Protein AF-H2ERY4-F1 (afdb_monomer_lite)

Sequence (128 aa):
MHYSKQFILDTVNGWHYPTLANTSNGTATITVQSLHVNPTVDTAYTSGDATITGGTCTTMSSVSAFKTCTYEIESQGGIGALHLTDNETISINKPTPTPETSGGGEEGGSLGFLSLIGLLGLGVIRRK

Radius of gyration: 26.28 Å; chains: 1; bounding box: 63×38×70 Å

Foldseek 3Di:
DVVVLVCQQVVVQAKDWAQEDEDDPQKDKTKIFGSHQAWAAAPKDKFDFKDFPDWFRVVDRTHGHGRMIITMIGGPLDWMWIPSDPPRIHIYNDDDDDPPPDPDDPDDDDPPPVVVVVVVVVVVVPPD

pLDDT: mean 85.94, std 17.54, range [39.59, 98.69]

Organism: Aliivibrio fischeri (NCBI:txid668)

Secondary structure (DSSP, 8-state):
-HHHHHHHHHHH-SEE--SEE--BTTEEEEEEEE--SS-B----EEEES-EEEE-STTT-S-B-TT-EEEEEEE-SSS-EEEEEETTEEEEESPPPPPPP------------THHHHHHHHHHHTT--

Structure (mmCIF, N/CA/C/O backbone):
data_AF-H2ERY4-F1
#
_entry.id   AF-H2ERY4-F1
#
loop_
_atom_site.group_PDB
_atom_site.id
_atom_site.type_symbol
_atom_site.label_atom_id
_atom_site.label_alt_id
_atom_site.label_comp_id
_atom_site.label_asym_id
_at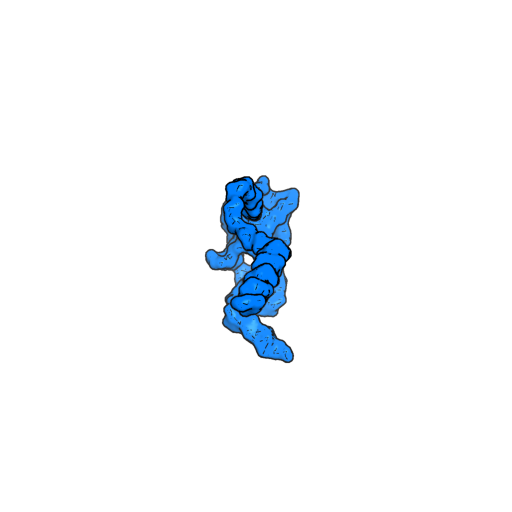om_site.label_entity_id
_atom_site.label_seq_id
_atom_site.pdbx_PDB_ins_code
_atom_site.Cartn_x
_atom_site.Cartn_y
_atom_site.Cartn_z
_atom_site.occupancy
_atom_site.B_iso_or_equiv
_atom_site.auth_seq_id
_atom_site.auth_comp_id
_atom_site.auth_asym_id
_atom_site.auth_atom_id
_atom_site.pdbx_PDB_model_num
ATOM 1 N N . MET A 1 1 ? 23.404 13.351 -11.170 1.00 56.34 1 MET A N 1
ATOM 2 C CA . MET A 1 1 ? 22.640 12.809 -10.020 1.00 56.34 1 MET A CA 1
ATOM 3 C C . MET A 1 1 ? 22.164 11.365 -10.281 1.00 56.34 1 MET A C 1
ATOM 5 O O . MET A 1 1 ? 21.031 11.034 -9.963 1.00 56.34 1 MET A O 1
ATOM 9 N N . HIS A 1 2 ? 22.989 10.482 -10.866 1.00 61.56 2 HIS A N 1
ATOM 10 C CA . HIS A 1 2 ? 22.560 9.101 -11.178 1.00 61.56 2 HIS A CA 1
ATOM 11 C C . HIS A 1 2 ? 22.808 8.117 -10.026 1.00 61.56 2 HIS A C 1
ATOM 13 O O . HIS A 1 2 ? 22.029 7.186 -9.849 1.00 61.56 2 HIS A O 1
ATOM 19 N N . TYR A 1 3 ? 23.823 8.375 -9.196 1.00 79.38 3 TYR A N 1
ATOM 20 C CA . TYR A 1 3 ? 24.193 7.499 -8.084 1.00 79.38 3 TYR A CA 1
ATOM 21 C C . TYR A 1 3 ? 23.100 7.379 -7.018 1.00 79.38 3 TYR A C 1
ATOM 23 O O . TYR A 1 3 ? 22.742 6.269 -6.651 1.00 79.38 3 TYR A O 1
ATOM 31 N N . SER A 1 4 ? 22.508 8.492 -6.575 1.00 86.25 4 SER A N 1
ATOM 32 C CA . SER A 1 4 ? 21.470 8.467 -5.534 1.00 86.25 4 SER A CA 1
ATOM 33 C C . SER A 1 4 ? 20.192 7.763 -5.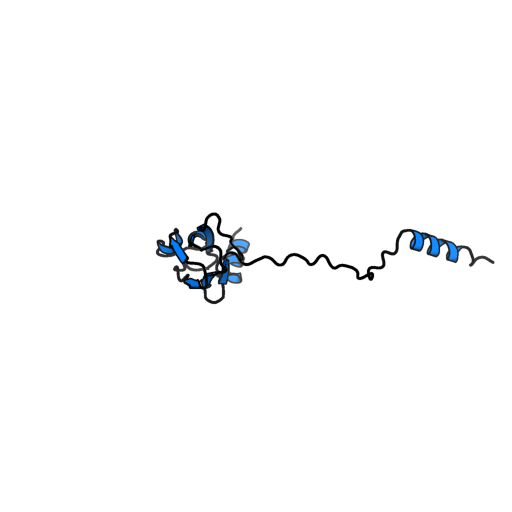994 1.00 86.25 4 SER A C 1
ATOM 35 O O . SER A 1 4 ? 19.583 7.038 -5.218 1.00 86.25 4 SER A O 1
ATOM 37 N N . LYS A 1 5 ? 19.805 7.935 -7.266 1.00 87.69 5 LYS A N 1
ATOM 38 C CA . LYS A 1 5 ? 18.637 7.257 -7.846 1.00 87.69 5 LYS A CA 1
ATOM 39 C C . LYS A 1 5 ? 18.846 5.745 -7.878 1.00 87.69 5 LYS A C 1
ATOM 41 O O . LYS A 1 5 ? 17.978 5.007 -7.429 1.00 87.69 5 LYS A O 1
ATOM 46 N N . GLN A 1 6 ? 19.982 5.309 -8.420 1.00 87.81 6 GLN A N 1
ATOM 47 C CA . GLN A 1 6 ? 20.281 3.888 -8.558 1.00 87.81 6 GLN A CA 1
ATOM 48 C C . GLN A 1 6 ? 20.425 3.225 -7.186 1.00 87.81 6 GLN A C 1
ATOM 50 O O . GLN A 1 6 ? 19.827 2.186 -6.948 1.00 87.81 6 GLN A O 1
ATOM 55 N N . PHE A 1 7 ? 21.102 3.895 -6.249 1.00 91.25 7 PHE A N 1
ATOM 56 C CA . PHE A 1 7 ? 21.236 3.428 -4.872 1.00 91.25 7 PHE A CA 1
ATOM 57 C C . PHE A 1 7 ? 19.882 3.163 -4.202 1.00 91.25 7 PHE A C 1
ATOM 59 O O . PHE A 1 7 ? 19.719 2.128 -3.564 1.00 91.25 7 PHE A O 1
ATOM 66 N N . ILE A 1 8 ? 18.905 4.067 -4.356 1.00 91.31 8 ILE A N 1
ATOM 67 C CA . ILE A 1 8 ? 17.565 3.881 -3.777 1.00 91.31 8 ILE A CA 1
ATOM 68 C C . ILE A 1 8 ? 16.882 2.646 -4.369 1.00 91.31 8 ILE A C 1
ATOM 70 O O . ILE A 1 8 ? 16.342 1.843 -3.612 1.00 91.31 8 ILE A O 1
ATOM 74 N N . LEU A 1 9 ? 16.921 2.484 -5.695 1.00 92.19 9 LEU A N 1
ATOM 75 C CA . LEU A 1 9 ? 16.291 1.336 -6.349 1.00 92.19 9 LEU A CA 1
ATOM 76 C C . LEU A 1 9 ? 16.950 0.016 -5.946 1.00 92.19 9 LEU A C 1
ATOM 78 O O . LEU A 1 9 ? 16.242 -0.939 -5.657 1.00 92.19 9 LEU A O 1
ATOM 82 N N . ASP A 1 10 ? 18.280 -0.023 -5.875 1.00 91.69 10 ASP A N 1
ATOM 83 C CA . ASP A 1 10 ? 19.024 -1.245 -5.554 1.00 91.69 10 ASP A CA 1
ATOM 84 C C . ASP A 1 10 ? 18.925 -1.620 -4.069 1.00 91.69 10 ASP A C 1
ATOM 86 O O . ASP A 1 10 ? 18.960 -2.799 -3.726 1.00 91.69 10 ASP A O 1
ATOM 90 N N . THR A 1 11 ? 18.811 -0.623 -3.184 1.00 93.31 11 THR A N 1
ATOM 91 C CA . THR A 1 11 ? 18.794 -0.839 -1.728 1.00 93.31 11 THR A CA 1
ATOM 92 C C . THR A 1 11 ? 17.394 -1.124 -1.200 1.00 93.31 11 THR A C 1
ATOM 94 O O . THR A 1 11 ? 17.242 -1.962 -0.317 1.00 93.31 11 THR A O 1
ATOM 97 N N . VAL A 1 12 ? 16.378 -0.406 -1.693 1.00 94.00 12 VAL A N 1
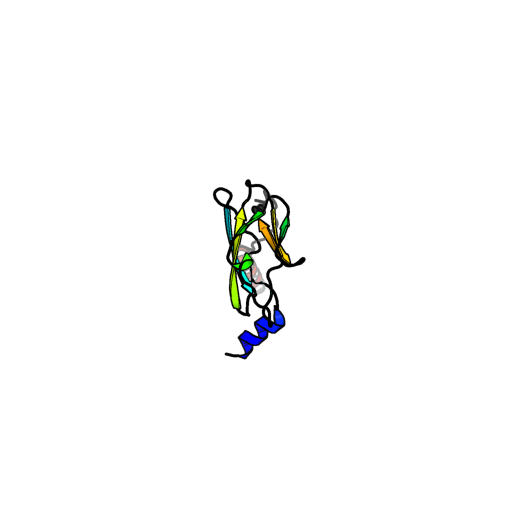ATOM 98 C CA . VAL A 1 12 ? 14.997 -0.570 -1.216 1.00 94.00 12 VAL A CA 1
ATOM 99 C C . VAL A 1 12 ? 14.281 -1.648 -2.018 1.00 94.00 12 VAL A C 1
ATOM 101 O O . VAL A 1 12 ? 13.737 -2.568 -1.420 1.00 94.00 12 VAL A O 1
ATOM 104 N N . ASN A 1 13 ? 14.288 -1.532 -3.352 1.00 95.19 13 ASN A N 1
ATOM 105 C CA . ASN A 1 13 ? 13.637 -2.454 -4.288 1.00 95.19 13 ASN A CA 1
ATOM 106 C C . ASN A 1 13 ? 12.250 -2.949 -3.818 1.00 95.19 13 ASN A C 1
ATOM 108 O O . ASN A 1 13 ? 11.986 -4.150 -3.802 1.00 95.19 13 ASN A O 1
ATOM 112 N N . GLY A 1 14 ? 11.395 -2.015 -3.400 1.00 95.94 14 GLY A N 1
ATOM 113 C CA . GLY A 1 14 ? 10.114 -2.300 -2.753 1.00 95.94 14 GLY A CA 1
ATOM 114 C C . GLY A 1 14 ? 9.121 -1.156 -2.919 1.00 95.94 14 GLY A C 1
ATOM 115 O O . GLY A 1 14 ? 9.310 -0.258 -3.749 1.00 95.94 14 GLY A O 1
ATOM 116 N N . TRP A 1 15 ? 8.061 -1.154 -2.122 1.00 97.38 15 TRP A N 1
ATOM 117 C CA . TRP A 1 15 ? 7.100 -0.061 -2.074 1.00 97.38 15 TRP A CA 1
ATOM 118 C C . TRP A 1 15 ? 7.509 0.999 -1.048 1.00 97.38 15 TRP A C 1
ATOM 120 O O . TRP A 1 15 ? 7.956 0.709 0.058 1.00 97.38 15 TRP A O 1
ATOM 130 N N . HIS A 1 16 ? 7.282 2.265 -1.386 1.00 97.50 16 HIS A N 1
ATOM 131 C CA . HIS A 1 16 ? 7.251 3.360 -0.424 1.00 97.50 16 HIS A CA 1
ATOM 132 C C . HIS A 1 16 ? 5.799 3.746 -0.134 1.00 97.50 16 HIS A C 1
ATOM 134 O O . HIS A 1 16 ? 5.029 4.023 -1.057 1.00 97.50 16 HIS A O 1
ATOM 140 N N . TYR A 1 17 ? 5.423 3.736 1.144 1.00 98.19 17 TYR A N 1
ATOM 141 C CA . TYR A 1 17 ? 4.035 3.843 1.584 1.00 98.19 17 TYR A CA 1
ATOM 142 C C . TYR A 1 17 ? 3.934 4.334 3.040 1.00 98.19 17 TYR A C 1
ATOM 144 O O . TYR A 1 17 ? 4.898 4.209 3.803 1.00 98.19 17 TYR A O 1
ATOM 152 N N . PRO A 1 18 ? 2.780 4.887 3.458 1.00 97.88 18 PRO A N 1
ATOM 153 C CA . PRO A 1 18 ? 2.516 5.170 4.866 1.00 97.88 18 PRO A CA 1
ATOM 154 C C . PRO A 1 18 ? 2.274 3.872 5.642 1.00 97.88 18 PRO A C 1
ATOM 156 O O . PRO A 1 18 ? 1.535 3.011 5.187 1.00 97.88 18 PRO A O 1
ATOM 159 N N . THR A 1 19 ? 2.830 3.735 6.844 1.00 96.81 19 THR A N 1
ATOM 160 C CA . THR A 1 19 ? 2.632 2.532 7.680 1.00 96.81 19 THR A CA 1
ATOM 161 C C . THR A 1 19 ? 1.283 2.504 8.405 1.00 96.81 19 THR A C 1
ATOM 163 O O . THR A 1 19 ? 0.829 1.443 8.837 1.00 96.81 19 THR A O 1
ATOM 166 N N . LEU A 1 20 ? 0.628 3.661 8.528 1.00 97.38 20 LEU A N 1
ATOM 167 C CA . LEU A 1 20 ? -0.686 3.842 9.137 1.00 97.38 20 LEU A CA 1
ATOM 168 C C . LEU A 1 20 ? -1.525 4.783 8.270 1.00 97.38 20 LEU A C 1
ATOM 170 O O . LEU A 1 20 ? -1.068 5.869 7.911 1.00 97.38 20 LEU A O 1
ATOM 174 N N . ALA A 1 21 ? -2.762 4.389 7.994 1.00 97.62 21 ALA A N 1
ATOM 175 C CA . ALA A 1 21 ? -3.787 5.234 7.403 1.00 97.62 21 ALA A CA 1
ATOM 176 C C . ALA A 1 21 ? -5.062 5.172 8.252 1.00 97.62 21 ALA A C 1
ATOM 178 O O . ALA A 1 21 ? -5.385 4.141 8.838 1.00 97.62 21 ALA A O 1
ATOM 179 N N . ASN A 1 22 ? -5.789 6.284 8.315 1.00 97.62 22 ASN A N 1
ATOM 180 C CA . ASN A 1 22 ? -7.074 6.358 9.001 1.00 97.62 22 ASN A CA 1
ATOM 181 C C . ASN A 1 22 ? -8.160 6.703 7.991 1.00 97.62 22 ASN A C 1
ATOM 183 O O . ASN A 1 22 ? -7.963 7.574 7.141 1.00 97.62 22 ASN A O 1
ATOM 187 N N . THR A 1 23 ? -9.304 6.044 8.104 1.00 97.00 23 THR A N 1
ATOM 188 C CA . THR A 1 23 ? -10.481 6.374 7.309 1.00 97.00 23 THR A CA 1
ATOM 189 C C . THR A 1 23 ? -11.214 7.570 7.896 1.00 97.00 23 THR A C 1
ATOM 191 O O . THR A 1 23 ? -11.376 7.678 9.111 1.00 97.00 23 THR A O 1
ATOM 194 N N . SER A 1 24 ? -11.711 8.446 7.027 1.00 96.12 24 SER A N 1
ATOM 195 C CA . SER A 1 24 ? -12.642 9.517 7.370 1.00 96.12 24 SER A CA 1
ATOM 196 C C . SER A 1 24 ? -13.972 9.231 6.684 1.00 96.12 24 SER A C 1
ATOM 198 O O . SER A 1 24 ? -14.005 8.955 5.486 1.00 96.12 24 SER A O 1
ATOM 200 N N . ASN A 1 25 ? -15.069 9.238 7.446 1.00 95.44 25 ASN A N 1
ATOM 201 C CA . ASN A 1 25 ? -16.395 8.836 6.956 1.00 95.44 25 ASN A CA 1
ATOM 202 C C . ASN A 1 25 ? -16.384 7.460 6.255 1.00 95.44 25 ASN A C 1
ATOM 204 O O . ASN A 1 25 ? -17.011 7.283 5.217 1.00 95.44 25 ASN A O 1
ATOM 208 N N . GLY A 1 26 ? -15.619 6.509 6.802 1.00 96.81 26 GLY A N 1
ATOM 209 C CA . GLY A 1 26 ? -15.521 5.138 6.293 1.00 96.81 26 GLY A CA 1
ATOM 210 C C . GLY A 1 26 ? -14.636 4.947 5.059 1.00 96.81 26 GLY A C 1
ATOM 211 O O . GLY A 1 26 ? -14.543 3.830 4.569 1.00 96.81 26 GLY A O 1
ATOM 212 N N . THR A 1 27 ? -13.952 5.989 4.569 1.00 98.00 27 THR A N 1
ATOM 213 C CA . THR A 1 27 ? -13.099 5.900 3.368 1.00 98.00 27 THR A CA 1
ATOM 214 C C . THR A 1 27 ? -11.690 6.453 3.594 1.00 98.00 27 THR A C 1
ATOM 216 O O . THR A 1 27 ? -11.484 7.347 4.418 1.00 98.00 27 THR A O 1
ATOM 219 N N . ALA A 1 28 ? -10.703 5.940 2.861 1.00 98.12 28 ALA A N 1
ATOM 220 C CA . ALA A 1 28 ? -9.358 6.502 2.760 1.00 98.12 28 ALA A CA 1
ATOM 221 C C . ALA A 1 28 ? -8.791 6.324 1.347 1.00 98.12 28 ALA A C 1
ATOM 223 O O . ALA A 1 28 ? -8.998 5.295 0.708 1.00 98.12 28 ALA A O 1
ATOM 224 N N . THR A 1 29 ? -8.001 7.295 0.889 1.00 98.50 29 THR A N 1
ATOM 225 C CA . THR A 1 29 ? -7.180 7.157 -0.321 1.00 98.50 29 THR A CA 1
ATOM 226 C C . THR A 1 29 ? -5.717 7.078 0.082 1.00 98.50 29 THR A C 1
ATOM 228 O O . THR A 1 29 ? -5.172 8.012 0.670 1.00 98.50 29 THR A O 1
ATOM 231 N N . ILE A 1 30 ? -5.068 5.966 -0.243 1.00 98.62 30 ILE A N 1
ATOM 232 C CA . ILE A 1 30 ? -3.676 5.700 0.113 1.00 98.62 30 ILE A CA 1
ATOM 233 C C . ILE A 1 30 ? -2.834 5.804 -1.148 1.00 98.62 30 ILE A C 1
ATOM 235 O O . ILE A 1 30 ? -3.114 5.136 -2.136 1.00 98.62 30 ILE A O 1
ATOM 239 N N . THR A 1 31 ? -1.795 6.636 -1.118 1.00 98.62 31 THR A N 1
ATOM 240 C CA . THR A 1 31 ? -0.829 6.744 -2.218 1.00 98.62 31 THR A CA 1
ATOM 241 C C . THR A 1 31 ? 0.410 5.928 -1.890 1.00 98.62 31 THR A C 1
ATOM 243 O O . THR A 1 31 ? 0.976 6.071 -0.806 1.00 98.62 31 THR A O 1
ATOM 246 N N . VAL A 1 32 ? 0.852 5.115 -2.843 1.00 98.25 32 VAL A N 1
ATOM 247 C CA . VAL A 1 32 ? 2.101 4.352 -2.764 1.00 98.25 32 VAL A CA 1
ATOM 248 C C . VAL A 1 32 ? 3.001 4.708 -3.940 1.00 98.25 32 VAL A C 1
ATOM 250 O O . VAL A 1 32 ? 2.522 5.161 -4.981 1.00 98.25 32 VAL A O 1
ATOM 253 N N . GLN A 1 33 ? 4.306 4.509 -3.787 1.00 98.00 33 GLN A N 1
ATOM 254 C CA . GLN A 1 33 ? 5.298 4.706 -4.841 1.00 98.00 33 GLN A CA 1
ATOM 255 C C . GLN A 1 33 ? 6.125 3.440 -5.035 1.00 98.00 33 GLN A C 1
ATOM 257 O O . GLN A 1 33 ? 6.640 2.880 -4.071 1.00 98.00 33 GLN A O 1
ATOM 262 N N . SER A 1 34 ? 6.307 3.019 -6.285 1.00 97.56 34 SER A N 1
ATOM 263 C CA . SER A 1 34 ? 7.223 1.921 -6.592 1.00 97.56 34 SER A CA 1
ATOM 264 C C . SER A 1 34 ? 8.669 2.405 -6.512 1.00 97.56 34 SER A C 1
ATOM 266 O O . SER A 1 34 ? 9.049 3.347 -7.208 1.00 97.56 34 SER A O 1
ATOM 268 N N . LEU A 1 35 ? 9.491 1.748 -5.698 1.00 97.12 35 LEU A N 1
ATOM 269 C CA . LEU A 1 35 ? 10.951 1.874 -5.686 1.00 97.12 35 LEU A CA 1
ATOM 270 C C . LEU A 1 35 ? 11.624 0.600 -6.220 1.00 97.12 35 LEU A C 1
ATOM 272 O O . LEU A 1 35 ? 12.803 0.371 -5.969 1.00 97.12 35 LEU A O 1
ATOM 276 N N . HIS A 1 36 ? 10.883 -0.219 -6.968 1.00 96.31 36 HIS A N 1
ATOM 277 C CA . HIS A 1 36 ? 11.415 -1.400 -7.633 1.00 96.31 36 HIS A CA 1
ATOM 278 C C . HIS A 1 36 ? 12.296 -1.014 -8.821 1.00 96.31 36 HIS A C 1
ATOM 280 O O . HIS A 1 36 ? 12.009 -0.054 -9.544 1.00 96.31 36 HIS A O 1
ATOM 286 N N . VAL A 1 37 ? 13.340 -1.806 -9.067 1.00 95.44 37 VAL A N 1
ATOM 287 C CA . VAL A 1 37 ? 14.202 -1.640 -10.250 1.00 95.44 37 VAL A CA 1
ATOM 288 C C . VAL A 1 37 ? 13.413 -1.905 -11.541 1.00 95.44 37 VAL A C 1
ATOM 290 O O . VAL A 1 37 ? 13.551 -1.170 -12.520 1.00 95.44 37 VAL A O 1
ATOM 293 N N . ASN A 1 38 ? 12.553 -2.927 -11.527 1.00 95.75 38 ASN A N 1
ATOM 294 C CA . ASN A 1 38 ? 11.715 -3.329 -12.657 1.00 95.75 38 ASN A CA 1
ATOM 295 C C . ASN A 1 38 ? 10.250 -2.914 -12.442 1.00 95.75 38 ASN A C 1
ATOM 297 O O . ASN A 1 38 ? 9.824 -2.763 -11.296 1.00 95.75 38 ASN A O 1
ATOM 301 N N . PRO A 1 39 ? 9.452 -2.753 -13.517 1.00 95.50 39 PRO A N 1
ATOM 302 C CA . PRO A 1 39 ? 8.010 -2.577 -13.386 1.00 95.50 39 PRO A CA 1
ATOM 303 C C . PRO A 1 39 ? 7.387 -3.722 -12.584 1.00 95.50 39 PRO A C 1
ATOM 305 O O . PRO A 1 39 ? 7.668 -4.889 -12.852 1.00 95.50 39 PRO A O 1
ATOM 308 N N . THR A 1 40 ? 6.541 -3.373 -11.620 1.00 95.19 40 THR A N 1
ATOM 309 C CA . THR A 1 40 ? 5.845 -4.333 -10.756 1.00 95.19 40 THR A CA 1
ATOM 310 C C . THR A 1 40 ? 4.344 -4.301 -11.018 1.00 95.19 40 THR A C 1
ATOM 312 O O . THR A 1 40 ? 3.820 -3.282 -11.470 1.00 95.19 40 THR A O 1
ATOM 315 N N . VAL A 1 41 ? 3.657 -5.409 -10.772 1.00 93.62 41 VAL A N 1
ATOM 316 C CA . VAL A 1 41 ? 2.200 -5.524 -10.917 1.00 93.62 41 VAL A CA 1
ATOM 317 C C . VAL A 1 41 ? 1.532 -5.381 -9.554 1.00 93.62 41 VAL A C 1
ATOM 319 O O . VAL A 1 41 ? 2.163 -5.626 -8.528 1.00 93.62 41 VAL A O 1
ATOM 322 N N . ASP A 1 42 ? 0.269 -4.965 -9.543 1.00 92.50 42 ASP A N 1
ATOM 323 C CA . ASP A 1 42 ? -0.519 -4.946 -8.315 1.00 92.50 42 ASP A CA 1
ATOM 324 C C . ASP A 1 42 ? -0.811 -6.382 -7.851 1.00 92.50 42 ASP A C 1
ATOM 326 O O . ASP A 1 42 ? -1.303 -7.216 -8.615 1.00 92.50 42 ASP A O 1
ATOM 330 N N . THR A 1 43 ? -0.478 -6.662 -6.596 1.00 95.12 43 THR A N 1
ATOM 331 C CA . THR A 1 43 ? -0.774 -7.916 -5.894 1.00 95.12 43 THR A CA 1
ATOM 332 C C . THR A 1 43 ? -1.379 -7.648 -4.520 1.00 95.12 43 THR A C 1
ATOM 334 O O . THR A 1 43 ? -1.359 -8.524 -3.654 1.00 95.12 43 THR A O 1
ATOM 337 N N . ALA A 1 44 ? -1.850 -6.423 -4.283 1.00 97.62 44 ALA A N 1
ATOM 338 C CA . ALA A 1 44 ? -2.286 -6.008 -2.971 1.00 97.62 44 ALA A CA 1
ATOM 339 C C . ALA A 1 44 ? -3.577 -6.715 -2.553 1.00 97.62 44 ALA A C 1
ATOM 341 O O . ALA A 1 44 ? -4.464 -7.005 -3.358 1.00 97.62 44 ALA A O 1
ATOM 342 N N . TYR A 1 45 ? -3.695 -6.969 -1.257 1.00 98.38 45 TYR A N 1
ATOM 343 C CA . TYR A 1 45 ? -4.879 -7.568 -0.657 1.00 98.38 45 TYR A CA 1
ATOM 344 C C . TYR A 1 45 ? -5.146 -6.955 0.716 1.00 98.38 45 TYR A C 1
ATOM 346 O O . TYR A 1 45 ? -4.323 -6.231 1.273 1.00 98.38 45 TYR A O 1
ATOM 354 N N . THR A 1 46 ? -6.324 -7.222 1.271 1.00 98.62 46 THR A N 1
ATOM 355 C CA . THR A 1 46 ? -6.739 -6.680 2.571 1.00 98.62 46 THR A CA 1
ATOM 356 C C . THR A 1 46 ? -7.012 -7.775 3.588 1.00 98.62 46 THR A C 1
ATOM 358 O O . THR A 1 46 ? -7.257 -8.931 3.240 1.00 98.62 46 THR A O 1
ATOM 361 N N . SER A 1 47 ? -6.951 -7.403 4.865 1.00 98.56 47 SER A N 1
ATOM 362 C CA . SER A 1 47 ? -7.402 -8.223 5.988 1.00 98.56 47 SER A CA 1
ATOM 363 C C . SER A 1 47 ? -8.061 -7.352 7.068 1.00 98.56 47 SER A C 1
ATOM 365 O O . SER A 1 47 ? -7.840 -6.140 7.128 1.00 98.56 47 SER A O 1
ATOM 367 N N . GLY A 1 48 ? -8.885 -7.959 7.931 1.00 98.25 48 GLY A N 1
ATOM 368 C CA . GLY A 1 48 ? -9.641 -7.234 8.961 1.00 98.25 48 GLY A CA 1
ATOM 369 C C . GLY A 1 48 ? -10.729 -6.325 8.377 1.00 98.25 48 GLY A C 1
ATOM 370 O O . GLY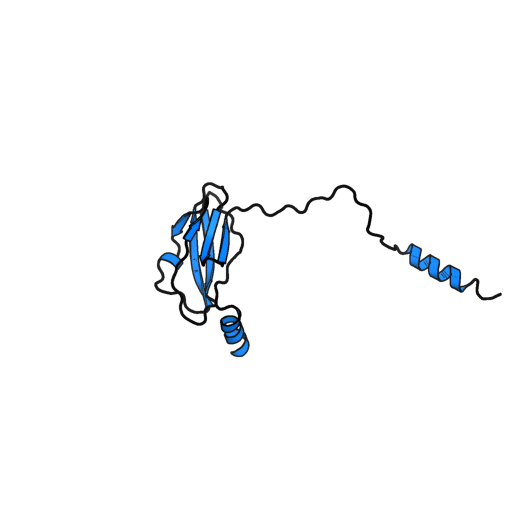 A 1 48 ? -11.340 -6.668 7.369 1.00 98.25 48 GLY A O 1
ATOM 371 N N . ASP A 1 49 ? -10.981 -5.179 9.015 1.00 97.94 49 ASP A N 1
ATOM 372 C CA . ASP A 1 49 ? -11.975 -4.190 8.564 1.00 97.94 49 ASP A CA 1
ATOM 373 C C . ASP A 1 49 ? -11.374 -3.181 7.570 1.00 97.94 49 ASP A C 1
ATOM 375 O O . ASP A 1 49 ? -11.259 -1.982 7.838 1.00 97.94 49 ASP A O 1
ATOM 379 N N . ALA A 1 50 ? -10.924 -3.701 6.430 1.00 98.44 50 ALA A N 1
ATOM 380 C CA . ALA A 1 50 ? -10.484 -2.924 5.280 1.00 98.44 50 ALA A CA 1
ATOM 381 C C . ALA A 1 50 ? -10.917 -3.639 3.997 1.00 98.44 50 ALA A C 1
ATOM 383 O O . ALA A 1 50 ? -10.787 -4.855 3.890 1.00 98.44 50 ALA A O 1
ATOM 384 N N . THR A 1 51 ? -11.414 -2.892 3.015 1.00 98.62 51 THR A N 1
ATOM 385 C CA . THR A 1 51 ? -11.775 -3.410 1.688 1.00 98.62 51 THR A CA 1
ATOM 386 C C . THR A 1 51 ? -11.211 -2.485 0.620 1.00 98.62 51 THR A C 1
ATOM 388 O O . THR A 1 51 ? -11.393 -1.274 0.708 1.00 98.62 51 THR A O 1
ATOM 391 N N . ILE A 1 52 ? -10.537 -3.037 -0.392 1.00 98.38 52 ILE A N 1
ATOM 392 C CA . ILE A 1 52 ? -10.146 -2.267 -1.581 1.00 98.38 52 ILE A CA 1
ATOM 393 C C . ILE A 1 52 ? -11.385 -2.100 -2.457 1.00 98.38 52 ILE A C 1
ATOM 395 O O . ILE A 1 52 ? -11.968 -3.091 -2.893 1.00 98.38 52 ILE A O 1
ATOM 399 N N . THR A 1 53 ? -11.766 -0.858 -2.732 1.00 98.12 53 THR A N 1
ATOM 400 C CA . THR A 1 53 ? -12.915 -0.532 -3.591 1.00 98.12 53 THR A CA 1
ATOM 401 C C . THR A 1 53 ? -12.514 0.095 -4.918 1.00 98.12 53 THR A C 1
ATOM 403 O O . THR A 1 53 ? -13.322 0.142 -5.845 1.00 98.12 53 THR A O 1
ATOM 406 N N . GLY A 1 54 ? -11.255 0.511 -5.051 1.00 97.75 54 GLY A N 1
ATOM 407 C CA . GLY A 1 54 ? -10.753 1.098 -6.282 1.00 97.75 54 GLY A CA 1
ATOM 408 C C . GLY A 1 54 ? -9.359 1.689 -6.144 1.00 97.75 54 GLY A C 1
ATOM 409 O O . GLY A 1 54 ? -8.507 1.208 -5.391 1.00 97.75 54 GLY A O 1
ATOM 410 N N . GLY A 1 55 ? -9.135 2.765 -6.892 1.00 97.38 55 GLY A N 1
ATOM 411 C CA . GLY A 1 55 ? -7.845 3.425 -7.011 1.00 97.38 55 GLY A CA 1
ATOM 412 C C . GLY A 1 55 ? -7.045 2.978 -8.234 1.00 97.38 55 GLY A C 1
ATOM 413 O O . GLY A 1 55 ? -7.325 1.982 -8.904 1.00 97.38 55 GLY A O 1
ATOM 414 N N . THR A 1 56 ? -6.029 3.769 -8.560 1.00 97.94 56 THR A N 1
ATOM 415 C CA . THR A 1 56 ? -5.269 3.610 -9.801 1.00 97.94 56 THR A CA 1
ATOM 416 C C . THR A 1 56 ? -4.369 2.374 -9.815 1.00 97.94 56 THR A C 1
ATOM 418 O O . THR A 1 56 ? -4.119 1.850 -10.896 1.00 97.94 56 THR A O 1
ATOM 421 N N . CYS A 1 57 ? -3.927 1.855 -8.661 1.00 96.94 57 CYS A N 1
ATOM 422 C CA . CYS A 1 57 ? -3.096 0.643 -8.622 1.00 96.94 57 CYS A CA 1
ATOM 423 C C . CYS A 1 57 ? -3.839 -0.573 -9.202 1.00 96.94 57 CYS A C 1
ATOM 425 O O . CYS A 1 57 ? -3.264 -1.312 -9.993 1.00 96.94 57 CYS A O 1
ATOM 427 N N . THR A 1 58 ? -5.142 -0.687 -8.919 1.00 95.31 58 THR A N 1
ATOM 428 C CA . THR A 1 58 ? -5.991 -1.819 -9.341 1.00 95.31 58 THR A CA 1
ATOM 429 C C . THR A 1 58 ? -6.264 -1.878 -10.848 1.00 95.31 58 THR A C 1
ATOM 431 O O . THR A 1 58 ? -6.691 -2.903 -11.375 1.00 95.31 58 THR A O 1
ATOM 434 N N . THR A 1 59 ? -6.040 -0.769 -11.559 1.00 94.69 59 THR A N 1
ATOM 435 C CA . THR A 1 59 ? -6.330 -0.638 -12.998 1.00 94.69 59 THR A CA 1
ATOM 436 C C . THR A 1 59 ? -5.072 -0.516 -13.852 1.00 94.69 59 THR A C 1
ATOM 438 O O . THR A 1 59 ? -5.130 -0.685 -15.072 1.00 94.69 59 THR A O 1
ATOM 441 N N . MET A 1 60 ? -3.921 -0.230 -13.240 1.00 93.69 60 MET A N 1
ATOM 442 C CA . MET A 1 60 ? -2.640 -0.179 -13.935 1.00 93.69 60 MET A CA 1
ATOM 443 C C . MET A 1 60 ? -2.135 -1.592 -14.237 1.00 93.69 60 MET A C 1
ATOM 445 O O . MET A 1 60 ? -2.078 -2.448 -13.364 1.00 93.69 60 MET A O 1
ATOM 449 N N . SER A 1 61 ? -1.666 -1.823 -15.465 1.00 93.81 61 SER A N 1
ATOM 450 C CA . SER A 1 61 ? -1.041 -3.101 -15.835 1.00 93.81 61 SER A CA 1
ATOM 451 C C . SER A 1 61 ? 0.317 -3.317 -15.164 1.00 93.81 61 SER A C 1
ATOM 453 O O . SER A 1 61 ? 0.749 -4.450 -14.995 1.00 93.81 61 SER A O 1
ATOM 455 N N . SER A 1 62 ? 1.026 -2.230 -14.844 1.00 96.12 62 SER A N 1
ATOM 456 C CA . SER A 1 62 ? 2.293 -2.246 -14.112 1.00 96.12 62 SER A CA 1
ATOM 457 C C . SER A 1 62 ? 2.649 -0.847 -13.608 1.00 96.12 62 SER A C 1
ATOM 459 O O . SER A 1 62 ? 2.341 0.145 -14.275 1.00 96.12 62 SER A O 1
ATOM 461 N N . VAL A 1 63 ? 3.391 -0.764 -12.507 1.00 96.31 63 VAL A N 1
ATOM 462 C CA . VAL A 1 63 ? 3.898 0.474 -11.911 1.00 96.31 63 VAL A CA 1
ATOM 463 C C . VAL A 1 63 ? 5.419 0.523 -12.063 1.00 96.31 63 VAL A C 1
ATOM 465 O O . VAL A 1 63 ? 6.156 -0.267 -11.472 1.00 96.31 63 VAL A O 1
ATOM 468 N N . SER A 1 64 ? 5.906 1.446 -12.896 1.00 96.94 64 SER A N 1
ATOM 469 C CA . SER A 1 64 ? 7.346 1.649 -13.126 1.00 96.94 64 SER A CA 1
ATOM 470 C C . SER A 1 64 ? 8.043 2.322 -11.937 1.00 96.94 64 SER A C 1
ATOM 472 O O . SER A 1 64 ? 7.400 2.980 -11.121 1.00 96.94 64 SER A O 1
ATOM 474 N N . ALA A 1 65 ? 9.374 2.237 -11.889 1.00 96.62 65 ALA A N 1
ATOM 475 C CA . ALA A 1 65 ? 10.197 2.898 -10.877 1.00 96.62 65 ALA A CA 1
ATOM 476 C C . ALA A 1 65 ? 9.832 4.385 -10.684 1.00 96.62 65 ALA A C 1
ATOM 478 O O . ALA A 1 65 ? 9.703 5.147 -11.648 1.00 96.62 65 ALA A O 1
ATOM 479 N N . PHE A 1 66 ? 9.702 4.794 -9.423 1.00 96.31 66 PHE A N 1
ATOM 480 C CA . PHE A 1 66 ? 9.294 6.115 -8.933 1.00 96.31 66 PHE A CA 1
ATOM 481 C C . PHE A 1 66 ? 7.877 6.569 -9.311 1.00 96.31 66 PHE A C 1
ATOM 483 O O . PHE A 1 66 ? 7.485 7.684 -8.949 1.00 96.31 66 PHE A O 1
ATOM 490 N N . LYS A 1 67 ? 7.084 5.745 -10.007 1.00 97.69 67 LYS A N 1
ATOM 491 C CA . LYS A 1 67 ? 5.670 6.046 -10.253 1.00 97.69 67 LYS A CA 1
ATOM 492 C C . LYS A 1 67 ? 4.849 5.801 -9.000 1.00 97.69 67 LYS A C 1
ATOM 494 O O . LYS A 1 67 ? 5.119 4.875 -8.235 1.00 97.69 67 LYS A O 1
ATOM 499 N N . THR A 1 68 ? 3.846 6.649 -8.826 1.00 97.88 68 THR A N 1
ATOM 500 C CA . THR A 1 68 ? 2.848 6.518 -7.777 1.00 97.88 68 THR A CA 1
ATOM 501 C C . THR A 1 68 ? 1.569 5.908 -8.325 1.00 97.88 68 THR A C 1
ATOM 503 O O . THR A 1 68 ? 1.235 6.087 -9.498 1.00 97.88 68 THR A O 1
ATOM 506 N N . CYS A 1 69 ? 0.850 5.214 -7.456 1.00 98.19 69 CYS A N 1
ATOM 507 C CA . CYS A 1 69 ? -0.525 4.803 -7.684 1.00 98.19 69 CYS A CA 1
ATOM 508 C C . CYS A 1 69 ? -1.302 4.885 -6.361 1.00 98.19 69 CYS A C 1
ATOM 510 O O . CYS A 1 69 ? -0.722 5.127 -5.297 1.00 98.19 69 CYS A O 1
ATOM 512 N N . THR A 1 70 ? -2.621 4.754 -6.440 1.00 98.56 70 THR A N 1
ATOM 513 C CA . THR A 1 70 ? -3.539 4.920 -5.313 1.00 98.56 70 THR A CA 1
ATOM 514 C C . THR A 1 70 ? -4.375 3.673 -5.068 1.00 98.56 70 THR A C 1
ATOM 516 O O . THR A 1 70 ? -4.782 3.011 -6.023 1.00 98.56 70 THR A O 1
ATOM 519 N N . TYR A 1 71 ? -4.682 3.417 -3.799 1.00 98.69 71 TYR A N 1
ATOM 520 C CA . TYR A 1 71 ? -5.742 2.511 -3.362 1.00 98.69 71 TYR A CA 1
ATOM 521 C C . TYR A 1 71 ? -6.852 3.317 -2.703 1.00 98.69 71 TYR A C 1
ATOM 523 O O . TYR A 1 71 ? -6.582 4.203 -1.888 1.00 98.69 71 TYR A O 1
ATOM 531 N N . GLU A 1 72 ? -8.091 2.995 -3.041 1.00 98.62 72 GLU A N 1
ATOM 532 C CA . GLU A 1 72 ? -9.273 3.462 -2.322 1.00 98.62 72 GLU A CA 1
ATOM 533 C C . GLU A 1 72 ? -9.712 2.352 -1.371 1.00 98.62 72 GLU A C 1
ATOM 535 O O . GLU A 1 72 ? -9.927 1.213 -1.793 1.00 98.62 72 GLU A O 1
ATOM 540 N N . ILE A 1 73 ? -9.759 2.680 -0.080 1.00 98.69 73 ILE A N 1
ATOM 541 C CA . ILE A 1 73 ? -10.057 1.756 1.011 1.00 98.69 73 ILE A CA 1
ATOM 542 C C . ILE A 1 73 ? -11.352 2.176 1.691 1.00 98.69 73 ILE A C 1
ATOM 544 O O . ILE A 1 73 ? -11.486 3.329 2.101 1.00 98.69 73 ILE A O 1
ATOM 548 N N . GLU A 1 74 ? -12.256 1.219 1.875 1.00 98.44 74 GLU A N 1
ATOM 549 C CA . GLU A 1 74 ? -13.420 1.339 2.750 1.00 98.44 74 GLU A CA 1
ATOM 550 C C . GLU A 1 74 ? -13.220 0.567 4.059 1.00 98.44 74 GLU A C 1
ATOM 552 O O . GLU A 1 74 ? -12.550 -0.467 4.095 1.00 98.44 74 GLU A O 1
ATOM 557 N N . SER A 1 75 ? -13.804 1.083 5.141 1.00 97.88 75 SER A N 1
ATOM 558 C CA . SER A 1 75 ? -13.806 0.486 6.481 1.00 97.88 75 SER A CA 1
ATOM 559 C C . SER A 1 75 ? -15.059 0.915 7.242 1.00 97.88 75 SER A C 1
ATOM 561 O O . SER A 1 75 ? -15.532 2.041 7.078 1.00 97.88 75 SER A O 1
ATOM 563 N N . GLN A 1 76 ? -15.562 0.060 8.132 1.00 97.31 76 GLN A N 1
ATOM 564 C CA . GLN A 1 76 ? -16.659 0.402 9.045 1.00 97.31 76 GLN A CA 1
ATOM 565 C C . GLN A 1 76 ? -16.170 1.065 10.348 1.00 97.31 76 GLN A C 1
ATOM 567 O O . GLN A 1 76 ? -16.947 1.265 11.283 1.00 97.31 76 GLN A O 1
ATOM 572 N N . GLY A 1 77 ? -14.887 1.442 10.410 1.00 94.62 77 GLY A N 1
ATOM 573 C CA . GLY A 1 77 ? -14.256 2.111 11.552 1.00 94.62 77 GLY A CA 1
ATOM 574 C C . GLY A 1 77 ? -13.512 1.166 12.500 1.00 94.62 77 GLY A C 1
ATOM 575 O O . GLY A 1 77 ? -12.925 1.619 13.481 1.00 94.62 77 GLY A O 1
ATOM 576 N N . GLY A 1 78 ? -13.514 -0.134 12.215 1.00 97.00 78 GLY A N 1
ATOM 577 C CA . GLY A 1 78 ? -12.680 -1.137 12.859 1.00 97.00 78 GLY A CA 1
ATOM 578 C C . GLY A 1 78 ? -11.247 -1.149 12.325 1.00 97.00 78 GLY A C 1
ATOM 579 O O . GLY A 1 78 ? -10.863 -0.380 11.443 1.00 97.00 78 GLY A O 1
ATOM 580 N N . ILE A 1 79 ? -10.440 -2.043 12.901 1.00 98.06 79 ILE A N 1
ATOM 581 C CA . ILE A 1 79 ? -9.025 -2.203 12.554 1.00 98.06 79 ILE A CA 1
ATOM 582 C C . ILE A 1 79 ? -8.901 -3.150 11.359 1.00 98.06 79 ILE A C 1
ATOM 584 O O . ILE A 1 79 ? -9.425 -4.267 11.379 1.00 98.06 79 ILE A O 1
ATOM 588 N N . GLY A 1 80 ? -8.146 -2.725 10.352 1.00 98.31 80 GLY A N 1
ATOM 589 C CA . GLY A 1 80 ? -7.832 -3.525 9.172 1.00 98.31 80 GLY A CA 1
ATOM 590 C C . GLY A 1 80 ? -6.390 -3.346 8.719 1.00 98.31 80 GLY A C 1
ATOM 591 O O . GLY A 1 80 ? -5.587 -2.664 9.364 1.00 98.31 80 GLY A O 1
ATOM 592 N N . ALA A 1 81 ? -6.061 -3.960 7.591 1.00 98.56 81 ALA A N 1
ATOM 593 C CA . ALA A 1 81 ? -4.764 -3.820 6.953 1.00 98.56 81 ALA A CA 1
ATOM 594 C C . ALA A 1 81 ? -4.877 -3.893 5.428 1.00 98.56 81 ALA A C 1
ATOM 596 O O . ALA A 1 81 ? -5.652 -4.682 4.887 1.00 98.56 81 ALA A O 1
ATOM 597 N N . LEU A 1 82 ? -4.061 -3.086 4.753 1.00 98.69 82 LEU A N 1
ATOM 598 C CA . LEU A 1 82 ? -3.747 -3.213 3.334 1.00 98.69 82 LEU A CA 1
ATOM 599 C C . LEU A 1 82 ? -2.333 -3.788 3.215 1.00 98.69 82 LEU A C 1
ATOM 601 O O . LEU A 1 82 ? -1.376 -3.190 3.703 1.00 98.69 82 LEU A O 1
ATOM 605 N N . HIS A 1 83 ? -2.205 -4.934 2.563 1.00 98.56 83 HIS A N 1
ATOM 606 C CA . HIS A 1 83 ? -0.942 -5.604 2.285 1.00 98.56 83 HIS A CA 1
ATOM 607 C C . HIS A 1 83 ? -0.564 -5.331 0.833 1.00 98.56 83 HIS A C 1
ATOM 609 O O . HIS A 1 83 ? -1.296 -5.728 -0.066 1.00 98.56 83 HIS A O 1
ATOM 615 N N . LEU A 1 84 ? 0.551 -4.638 0.598 1.00 97.94 84 LEU A N 1
ATOM 616 C CA . LEU A 1 84 ? 1.108 -4.440 -0.747 1.00 97.94 84 LEU A CA 1
ATOM 617 C C . LEU A 1 84 ? 1.858 -5.697 -1.210 1.00 97.94 84 LEU A C 1
ATOM 619 O O . LEU A 1 84 ? 1.819 -6.062 -2.383 1.00 97.94 84 LEU A O 1
ATOM 623 N N . THR A 1 85 ? 2.509 -6.356 -0.251 1.00 96.31 85 THR A N 1
ATOM 624 C CA . THR A 1 85 ? 3.115 -7.690 -0.317 1.00 96.31 85 THR A CA 1
ATOM 625 C C . THR A 1 85 ? 2.985 -8.342 1.066 1.00 96.31 85 THR A C 1
ATOM 627 O O . THR A 1 85 ? 2.552 -7.688 2.020 1.00 96.31 85 THR A O 1
ATOM 630 N N . ASP A 1 86 ? 3.420 -9.594 1.217 1.00 95.06 86 ASP A N 1
ATOM 631 C CA . ASP A 1 86 ? 3.395 -10.310 2.505 1.00 95.06 86 ASP A CA 1
ATOM 632 C C . ASP A 1 86 ? 4.148 -9.577 3.634 1.00 95.06 86 ASP A C 1
ATOM 634 O O . ASP A 1 86 ? 3.816 -9.730 4.809 1.00 95.06 86 ASP A O 1
ATOM 638 N N . ASN A 1 87 ? 5.155 -8.764 3.288 1.00 95.81 87 ASN A N 1
ATOM 639 C CA . ASN A 1 87 ? 6.005 -8.057 4.253 1.00 95.81 87 ASN A CA 1
ATOM 640 C C . ASN A 1 87 ? 5.746 -6.544 4.310 1.00 95.81 87 ASN A C 1
ATOM 642 O O . ASN A 1 87 ? 6.309 -5.855 5.161 1.00 95.81 87 ASN A O 1
ATOM 646 N N . GLU A 1 88 ? 4.911 -6.006 3.421 1.00 97.50 88 GLU A N 1
ATOM 647 C CA . GLU A 1 88 ? 4.674 -4.569 3.299 1.00 97.50 88 GLU A CA 1
ATOM 648 C C . GLU A 1 88 ? 3.222 -4.253 3.609 1.00 97.50 88 GLU A C 1
ATOM 650 O O . GLU A 1 88 ? 2.331 -4.436 2.782 1.00 97.50 88 GLU A O 1
ATOM 655 N N . THR A 1 89 ? 2.980 -3.808 4.840 1.00 98.38 89 THR A N 1
ATOM 656 C CA . THR A 1 89 ? 1.630 -3.675 5.386 1.00 98.38 89 THR A CA 1
ATOM 657 C C . THR A 1 89 ? 1.361 -2.263 5.881 1.00 98.38 89 THR A C 1
ATOM 659 O O . THR A 1 89 ? 2.146 -1.677 6.628 1.00 98.38 89 THR A O 1
ATOM 662 N N . ILE A 1 90 ? 0.190 -1.756 5.513 1.00 98.62 90 ILE A N 1
ATOM 663 C CA . ILE A 1 90 ? -0.381 -0.494 5.961 1.00 98.62 90 ILE A CA 1
ATOM 664 C C . ILE A 1 90 ? -1.489 -0.825 6.947 1.00 98.62 90 ILE A C 1
ATOM 666 O O . ILE A 1 90 ? -2.482 -1.457 6.590 1.00 98.62 90 ILE A O 1
ATOM 670 N N . SER A 1 91 ? -1.326 -0.405 8.197 1.00 98.44 91 SER A N 1
ATOM 671 C CA . SER A 1 91 ? -2.386 -0.543 9.193 1.00 98.44 91 SER A CA 1
ATOM 672 C C . SER A 1 91 ? -3.503 0.458 8.902 1.00 98.44 91 SER A C 1
ATOM 674 O O . SER A 1 91 ? -3.222 1.628 8.650 1.00 98.44 91 SER A O 1
ATOM 676 N N . ILE A 1 92 ? -4.757 0.018 8.980 1.00 98.44 92 ILE A N 1
ATOM 677 C CA . ILE A 1 92 ? -5.942 0.863 8.809 1.00 98.44 92 ILE A CA 1
ATOM 678 C C . ILE A 1 92 ? -6.620 1.043 10.166 1.00 98.44 92 ILE A C 1
ATOM 680 O O . ILE A 1 92 ? -6.918 0.055 10.838 1.00 98.44 92 ILE A O 1
ATOM 684 N N . ASN A 1 93 ? -6.831 2.297 10.578 1.00 97.44 93 ASN A N 1
ATOM 685 C CA . ASN A 1 93 ? -7.496 2.681 11.835 1.00 97.44 93 ASN A CA 1
ATOM 686 C C . ASN A 1 93 ? -6.870 2.078 13.105 1.00 97.44 93 ASN A C 1
ATOM 688 O O . ASN A 1 93 ? -7.509 2.000 14.156 1.00 97.44 93 ASN A O 1
ATOM 692 N N . LYS A 1 94 ? -5.611 1.632 13.037 1.00 95.75 94 LYS A N 1
ATOM 693 C CA . LYS A 1 94 ? -4.914 1.104 14.209 1.00 95.75 94 LYS A CA 1
ATOM 694 C C . LYS A 1 94 ? -4.633 2.255 15.186 1.00 95.75 94 LYS A C 1
ATOM 696 O O . LYS A 1 94 ? -3.986 3.223 14.782 1.00 95.75 94 LYS A O 1
ATOM 701 N N . PRO A 1 95 ? -5.044 2.151 16.464 1.00 90.06 95 PRO A N 1
ATOM 702 C CA . PRO A 1 95 ? -4.741 3.170 17.458 1.00 90.06 95 PRO A CA 1
ATOM 703 C C . PRO A 1 95 ? -3.231 3.361 17.598 1.00 90.06 95 PRO A C 1
ATOM 705 O O . PRO A 1 95 ? -2.484 2.394 17.776 1.00 90.06 95 PRO A O 1
ATOM 708 N N . THR A 1 96 ? -2.773 4.606 17.540 1.00 83.50 96 THR A N 1
ATOM 709 C CA . THR A 1 96 ? -1.412 4.954 17.943 1.00 83.50 96 THR A CA 1
ATOM 710 C C . THR A 1 96 ? -1.325 4.845 19.465 1.00 83.50 96 THR A C 1
ATOM 712 O O . THR A 1 96 ? -2.210 5.367 20.146 1.00 83.50 96 THR A O 1
ATOM 715 N N . PRO A 1 97 ? -0.299 4.183 20.030 1.00 77.56 97 PRO A N 1
ATOM 716 C CA . PRO A 1 97 ? -0.125 4.166 21.473 1.00 77.56 97 PRO A CA 1
ATOM 717 C C . PRO A 1 97 ? 0.020 5.604 21.968 1.00 77.56 97 PRO A C 1
ATOM 719 O O . PRO A 1 97 ? 0.894 6.346 21.514 1.00 77.56 97 PRO A O 1
ATOM 722 N N . THR A 1 98 ? -0.857 6.009 22.881 1.00 72.25 98 THR A N 1
ATOM 723 C CA . THR A 1 98 ? -0.668 7.241 23.637 1.00 72.25 98 THR A CA 1
ATOM 724 C C . THR A 1 98 ? 0.596 7.049 24.472 1.00 72.25 98 THR A C 1
ATOM 726 O O . THR A 1 98 ? 0.698 6.017 25.140 1.00 72.25 98 THR A O 1
ATOM 729 N N . PRO A 1 99 ? 1.571 7.975 24.457 1.00 66.62 99 PRO A N 1
ATOM 730 C CA . PRO A 1 99 ? 2.627 7.931 25.455 1.00 66.62 99 PRO A CA 1
ATOM 731 C C . PRO A 1 99 ? 1.947 7.944 26.823 1.00 66.62 99 PRO A C 1
ATOM 733 O O . PRO A 1 99 ? 1.128 8.824 27.100 1.00 66.62 99 PRO A O 1
ATOM 736 N N . GLU A 1 100 ? 2.212 6.924 27.636 1.00 60.12 100 GLU A N 1
ATOM 737 C CA . GLU A 1 100 ? 1.698 6.899 28.994 1.00 60.12 100 GLU A CA 1
ATOM 738 C C . GLU A 1 100 ? 2.218 8.152 29.698 1.00 60.12 100 GLU A C 1
ATOM 740 O O . GLU A 1 100 ? 3.425 8.395 29.758 1.00 60.12 100 GLU A O 1
ATOM 745 N N . THR A 1 101 ? 1.312 8.979 30.217 1.00 52.56 101 THR A N 1
ATOM 746 C CA . THR A 1 101 ? 1.684 9.926 31.261 1.00 52.56 101 THR A CA 1
ATOM 747 C C . THR A 1 101 ? 2.027 9.073 32.472 1.00 52.56 101 THR A C 1
ATOM 749 O O . THR A 1 101 ? 1.147 8.723 33.257 1.00 52.56 101 THR A O 1
ATOM 752 N N . SER A 1 102 ? 3.295 8.680 32.584 1.00 48.66 102 SER A N 1
ATOM 753 C CA . SER A 1 102 ? 3.835 8.009 33.755 1.00 48.66 102 SER A CA 1
ATOM 754 C C . SER A 1 102 ? 3.606 8.922 34.956 1.00 48.66 102 SER A C 1
ATOM 756 O O . SER A 1 102 ? 4.308 9.913 35.161 1.00 48.66 102 SER A O 1
ATOM 758 N N . GLY A 1 103 ? 2.578 8.619 35.742 1.00 51.25 103 GLY A N 1
ATOM 759 C CA . GLY A 1 103 ? 2.469 9.134 37.092 1.00 51.25 103 GLY A CA 1
ATOM 760 C C . GLY A 1 103 ? 3.637 8.592 37.909 1.00 51.25 103 GLY A C 1
ATOM 761 O O . GLY A 1 103 ? 3.779 7.382 38.033 1.00 51.25 103 GLY A O 1
ATOM 762 N N . GLY A 1 104 ? 4.448 9.499 38.455 1.00 52.53 104 GLY A N 1
ATOM 763 C CA . GLY A 1 104 ? 5.278 9.272 39.641 1.00 52.53 104 GLY A CA 1
ATOM 764 C C . GLY A 1 104 ? 6.378 8.218 39.515 1.00 52.53 104 GLY A C 1
ATOM 765 O O . GLY A 1 104 ? 6.196 7.069 39.894 1.00 52.53 104 GLY A O 1
ATOM 766 N N . GLY A 1 105 ? 7.560 8.657 39.091 1.00 39.59 105 GLY A N 1
ATOM 767 C CA . GLY A 1 105 ? 8.805 7.904 39.209 1.00 39.59 105 GLY A CA 1
ATOM 768 C C . GLY A 1 105 ? 9.979 8.869 39.164 1.00 39.59 105 GLY A C 1
ATOM 769 O O . GLY A 1 105 ? 10.527 9.147 38.102 1.00 39.59 105 GLY A O 1
ATOM 770 N N . GLU A 1 106 ? 10.283 9.461 40.315 1.00 51.03 106 GLU A N 1
ATOM 771 C CA . GLU A 1 106 ? 11.434 10.327 40.545 1.00 51.03 106 GLU A CA 1
ATOM 772 C C . GLU A 1 106 ? 12.729 9.534 40.333 1.00 51.03 106 GLU A C 1
ATOM 774 O O . GLU A 1 106 ? 13.164 8.842 41.237 1.00 51.03 106 GLU A O 1
ATOM 779 N N . GLU A 1 107 ? 13.361 9.622 39.163 1.00 53.84 107 GLU A N 1
ATOM 780 C CA . GLU A 1 107 ? 14.757 9.191 38.987 1.00 53.84 107 GLU A CA 1
ATOM 781 C C . GLU A 1 107 ? 15.360 9.854 37.738 1.00 53.84 107 GLU A C 1
ATOM 783 O O . GLU A 1 107 ? 15.602 9.263 36.691 1.00 53.84 107 GLU A O 1
ATOM 788 N N . GLY A 1 108 ? 15.560 11.166 37.839 1.00 49.59 108 GLY A N 1
ATOM 789 C CA . GLY A 1 108 ? 16.189 11.984 36.807 1.00 49.59 108 GLY A CA 1
ATOM 790 C C . GLY A 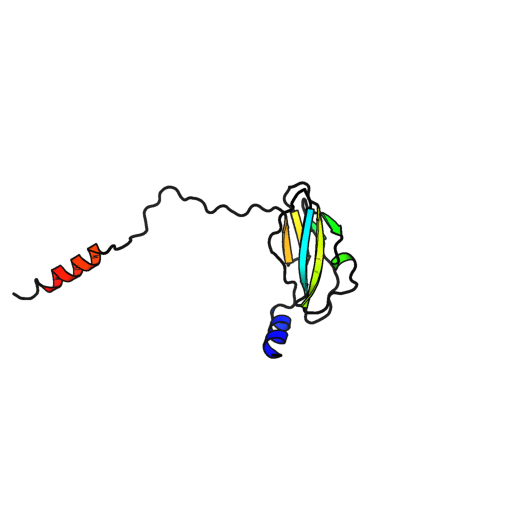1 108 ? 16.908 13.146 37.465 1.00 49.59 108 GLY A C 1
ATOM 791 O O . GLY A 1 108 ? 16.410 14.268 37.470 1.00 49.59 108 GLY A O 1
ATOM 792 N N . GLY A 1 109 ? 18.048 12.854 38.095 1.00 53.34 109 GLY A N 1
ATOM 793 C CA . GLY A 1 109 ? 18.878 13.825 38.799 1.00 53.34 109 GLY A CA 1
ATOM 794 C C . GLY A 1 109 ? 19.365 14.934 37.870 1.00 53.34 109 GLY A C 1
ATOM 795 O O . GLY A 1 109 ? 20.432 14.839 37.270 1.00 53.34 109 GLY A O 1
ATOM 796 N N . SER A 1 110 ? 18.594 16.015 37.778 1.00 60.38 110 SER A N 1
ATOM 797 C CA . SER A 1 110 ? 19.093 17.290 37.289 1.00 60.38 110 SER A CA 1
ATOM 798 C C . SER A 1 110 ? 20.047 17.832 38.347 1.00 60.38 110 SER A C 1
ATOM 800 O O . SER A 1 110 ? 19.629 18.299 39.408 1.00 60.38 110 SER A O 1
ATOM 802 N N . LEU A 1 111 ? 21.352 17.745 38.084 1.00 54.84 111 LEU A N 1
ATOM 803 C CA . LEU A 1 111 ? 22.346 18.522 38.815 1.00 54.84 111 LEU A CA 1
ATOM 804 C C . LEU A 1 111 ? 22.145 19.989 38.430 1.00 54.84 111 LEU A C 1
ATOM 806 O O . LEU A 1 111 ? 22.812 20.519 37.544 1.00 54.84 111 LEU A O 1
ATOM 810 N N . GLY A 1 112 ? 21.167 20.624 39.071 1.00 61.12 112 GLY A N 1
ATOM 811 C CA . GLY A 1 112 ? 20.917 22.047 38.938 1.00 61.12 112 GLY A CA 1
ATOM 812 C C . GLY A 1 112 ? 22.153 22.856 39.324 1.00 61.12 112 GLY A C 1
ATOM 813 O O . GLY A 1 112 ? 23.055 22.375 40.009 1.00 61.12 112 GLY A O 1
ATOM 814 N N . PHE A 1 113 ? 22.155 24.119 38.910 1.00 58.41 113 PHE A N 1
ATOM 815 C CA . PHE A 1 113 ? 23.205 25.128 39.098 1.00 58.41 113 PHE A CA 1
ATOM 816 C C . PHE A 1 113 ? 23.868 25.169 40.500 1.00 58.41 113 PHE A C 1
ATOM 818 O O . PHE A 1 113 ? 25.008 25.609 40.637 1.00 58.41 113 PHE A O 1
ATOM 825 N N . LEU A 1 114 ? 23.203 24.651 41.540 1.00 58.34 114 LEU A N 1
ATOM 826 C CA . LEU A 1 114 ? 23.749 24.474 42.890 1.00 58.34 114 LEU A CA 1
ATOM 827 C C . LEU A 1 114 ? 24.939 23.494 42.976 1.00 58.34 114 LEU A C 1
ATOM 829 O O . LEU A 1 114 ? 25.812 23.698 43.820 1.00 58.34 114 LEU A O 1
ATOM 833 N N . SER A 1 115 ? 25.039 22.481 42.104 1.00 59.88 115 SER A N 1
ATOM 834 C CA . SER A 1 115 ? 26.209 21.582 42.068 1.00 59.88 115 SER A CA 1
ATOM 835 C C . SER A 1 115 ? 27.482 22.307 41.607 1.00 59.88 115 SER A C 1
ATOM 837 O O . SER A 1 115 ? 28.583 21.991 42.061 1.00 59.88 115 SER A O 1
ATOM 839 N N . LEU A 1 116 ? 27.327 23.347 40.777 1.00 58.69 116 LEU A N 1
ATOM 840 C CA . LEU A 1 116 ? 28.420 24.191 40.296 1.00 58.69 116 LEU A CA 1
ATOM 841 C C . LEU A 1 116 ? 28.998 25.078 41.414 1.00 58.69 116 LEU A C 1
ATOM 843 O O . LEU A 1 116 ? 30.200 25.335 41.443 1.00 58.69 116 LEU A O 1
ATOM 847 N N . ILE A 1 117 ? 28.167 25.499 42.375 1.00 61.25 117 ILE A N 1
ATOM 848 C CA . ILE A 1 117 ? 28.604 26.295 43.535 1.00 61.25 117 ILE A CA 1
ATOM 849 C C . ILE A 1 117 ? 29.358 25.418 44.551 1.00 61.25 117 ILE A C 1
ATOM 851 O O . ILE A 1 117 ? 30.345 25.866 45.139 1.00 61.25 117 ILE A O 1
ATOM 855 N N . GLY A 1 118 ? 28.967 24.148 44.709 1.00 60.81 118 GLY A N 1
ATOM 856 C CA . GLY A 1 118 ? 29.654 23.202 45.599 1.00 60.81 118 GLY A CA 1
ATOM 857 C C . GLY A 1 118 ? 31.115 22.932 45.208 1.00 60.81 118 GLY A C 1
ATOM 858 O O . GLY A 1 118 ? 31.978 22.807 46.079 1.00 60.81 118 GLY A O 1
ATOM 859 N N . LEU A 1 119 ? 31.427 22.924 43.907 1.00 60.06 119 LEU A N 1
ATOM 860 C CA . LEU A 1 119 ? 32.793 22.711 43.410 1.00 60.06 119 LEU A CA 1
ATOM 861 C C . LEU A 1 119 ? 33.716 23.930 43.582 1.00 60.06 119 LEU A C 1
ATOM 863 O O . LEU A 1 119 ? 34.933 23.763 43.649 1.00 60.06 119 LEU A O 1
ATOM 867 N N . LEU A 1 120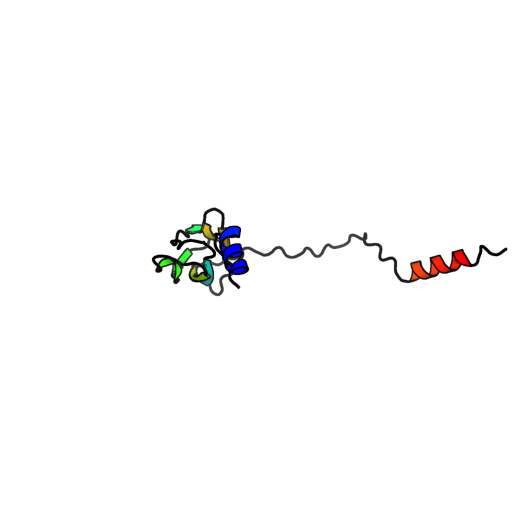 ? 33.169 25.141 43.724 1.00 60.44 120 LEU A N 1
ATOM 868 C CA . LEU A 1 120 ? 33.963 26.346 43.997 1.00 60.44 120 LEU A CA 1
ATOM 869 C C . LEU A 1 120 ? 34.363 26.464 45.480 1.00 60.44 120 LEU A C 1
ATOM 871 O O . LEU A 1 120 ? 35.429 27.000 45.787 1.00 60.44 120 LEU A O 1
ATOM 875 N N . GLY A 1 121 ? 33.569 25.909 46.404 1.00 60.09 121 GLY A N 1
ATOM 876 C CA . GLY A 1 121 ? 33.854 25.945 47.847 1.00 60.09 121 GLY A CA 1
ATOM 877 C C . GLY A 1 121 ? 35.027 25.058 48.289 1.00 60.09 121 GLY A C 1
ATOM 878 O O . GLY A 1 121 ? 35.754 25.405 49.220 1.00 60.09 121 GLY A O 1
ATOM 879 N N . LEU A 1 122 ? 35.276 23.945 47.592 1.00 60.66 122 LEU A N 1
ATOM 880 C CA . LEU A 1 122 ? 36.366 23.014 47.924 1.00 60.66 122 LEU A CA 1
ATOM 881 C C . LEU A 1 122 ? 37.744 23.458 47.396 1.00 60.66 122 LEU A C 1
ATOM 883 O O . LEU A 1 122 ? 38.767 22.929 47.830 1.00 60.66 122 LEU A O 1
ATOM 887 N N . GLY A 1 123 ? 37.797 24.455 46.505 1.00 59.41 123 GLY A N 1
ATOM 888 C CA . GLY A 1 123 ? 39.052 25.016 45.991 1.00 59.41 123 GLY A CA 1
ATOM 889 C C . GLY A 1 123 ? 39.739 26.008 46.939 1.00 59.41 123 GLY A C 1
ATOM 890 O O . GLY A 1 123 ? 40.959 26.153 46.893 1.00 59.41 123 GLY A O 1
ATOM 891 N N . VAL A 1 124 ? 38.986 26.664 47.830 1.00 59.50 124 VAL A N 1
ATOM 892 C CA . VAL A 1 124 ? 39.510 27.736 48.703 1.00 59.50 124 VAL A CA 1
ATOM 893 C C . VAL A 1 124 ? 40.078 27.194 50.025 1.00 59.50 124 VAL A C 1
ATOM 895 O O . VAL A 1 124 ? 40.950 27.817 50.622 1.00 59.50 124 VAL A O 1
ATOM 898 N N . ILE A 1 125 ? 39.682 25.989 50.452 1.00 60.06 125 ILE A N 1
ATOM 899 C CA . ILE A 1 125 ? 40.173 25.372 51.702 1.00 60.06 125 ILE A CA 1
ATOM 900 C C . ILE A 1 125 ? 41.589 24.782 51.547 1.00 60.06 125 ILE A C 1
ATOM 902 O O . ILE A 1 125 ? 42.286 24.569 52.534 1.00 60.06 125 ILE A O 1
ATOM 906 N N . ARG A 1 126 ? 42.084 24.587 50.317 1.00 59.97 126 ARG A N 1
ATOM 907 C CA . ARG A 1 126 ? 43.426 24.029 50.062 1.00 59.97 126 ARG A CA 1
ATOM 908 C C . ARG A 1 126 ? 44.584 25.033 50.134 1.00 59.97 126 ARG A C 1
ATOM 910 O O . ARG A 1 126 ? 45.689 24.715 49.702 1.00 59.97 126 ARG A O 1
ATOM 917 N N . ARG A 1 127 ? 44.362 26.229 50.686 1.00 55.31 127 ARG A N 1
ATOM 918 C CA . ARG A 1 127 ? 45.444 27.152 51.062 1.00 55.31 127 ARG A CA 1
ATOM 919 C C . ARG A 1 127 ? 45.343 27.536 52.536 1.00 55.31 127 ARG A C 1
ATOM 921 O O . ARG A 1 127 ? 44.938 28.646 52.873 1.00 55.31 127 ARG A O 1
ATOM 928 N N . LYS A 1 128 ? 45.751 26.609 53.396 1.00 48.00 128 LYS A N 1
ATOM 929 C CA . LYS A 1 128 ? 46.416 26.901 54.664 1.00 48.00 128 LYS A CA 1
ATOM 930 C C . LYS A 1 128 ? 47.422 25.802 54.957 1.00 48.00 128 LYS A C 1
ATOM 932 O O . LYS A 1 128 ? 47.066 24.630 54.710 1.00 48.00 128 LYS A O 1
#

InterPro domains:
  IPR020008 GlyGly-CTERM domain [TIGR03501] (108-128)